Protein AF-K1U5J6-F1 (afdb_monomer)

Secondary structure (DSSP, 8-state):
-HHHHHHHHHHHHHHTTEEEHHHHTTSTT-EEE-HHHHHHHHHHHHT-

Foldseek 3Di:
DVVVLLVQLVCVCVVVLEDAPVRSVVDDVHDHDDPVRVVVSSVVSSVD

Sequence (48 aa):
KAAELIVNALESSFGEGRATHDLARFMPGGVSLGTSAFTKEIIERINS

pLDDT: mean 97.4, std 2.79, range [84.75, 98.69]

Nearest PDB structures (foldseek):
  3dms-assembly1_A  TM=9.302E-01  e=5.455E-02  Burkholderia pseudomallei
  1idc-assembly1_A  TM=8.644E-01  e=1.224E-01  Escherichia coli
  1grp-assembly1_A-2  TM=8.694E-01  e=1.834E-01  Escherichia coli
  1idd-assembly1_A  TM=8.520E-01  e=1.714E-01  Escherichia coli

Solvent-accessible surface area (backbone atoms only — not comparable to full-atom values): 2677 Å² total; per-residue (Å²): 117,68,66,56,41,54,49,52,21,49,53,53,35,49,74,69,19,42,33,44,55,90,56,11,80,76,33,86,85,31,43,64,33,54,72,74,55,44,52,49,53,42,54,55,49,58,74,104

Structure (mmCIF, N/CA/C/O backbone):
data_AF-K1U5J6-F1
#
_entry.id   AF-K1U5J6-F1
#
loop_
_atom_site.group_PDB
_atom_site.id
_atom_site.type_symbol
_atom_site.label_atom_id
_atom_site.label_alt_id
_atom_site.label_comp_id
_atom_site.label_asym_id
_atom_site.label_entity_id
_atom_site.label_seq_id
_atom_site.pdbx_PDB_ins_code
_atom_site.Cartn_x
_atom_site.Cartn_y
_atom_site.Cartn_z
_atom_site.occupancy
_atom_site.B_iso_or_equiv
_atom_site.auth_seq_id
_atom_site.auth_comp_id
_atom_site.auth_asym_id
_atom_site.auth_atom_id
_atom_site.pdbx_PDB_model_num
ATOM 1 N N . LYS A 1 1 ? -14.605 -6.157 9.662 1.00 84.75 1 LYS A N 1
ATOM 2 C CA . LYS A 1 1 ? -14.520 -4.811 10.289 1.00 84.75 1 LYS A CA 1
ATOM 3 C C . LYS A 1 1 ? -13.121 -4.192 10.251 1.00 84.75 1 LYS A C 1
ATOM 5 O O . LYS A 1 1 ? -12.980 -3.240 9.515 1.00 84.75 1 LYS A O 1
ATOM 10 N N . ALA A 1 2 ? -12.092 -4.677 10.964 1.00 94.44 2 ALA A N 1
ATOM 11 C CA . ALA A 1 2 ? -10.729 -4.108 10.839 1.00 94.44 2 ALA A CA 1
ATOM 12 C C . ALA A 1 2 ? -9.919 -4.723 9.680 1.00 94.44 2 ALA A C 1
ATOM 14 O O . ALA A 1 2 ? -9.316 -4.004 8.894 1.00 94.44 2 ALA A O 1
ATOM 15 N N . ALA A 1 3 ? -9.962 -6.054 9.543 1.00 97.56 3 ALA A N 1
ATOM 16 C CA . ALA A 1 3 ? -9.259 -6.765 8.475 1.00 97.56 3 ALA A CA 1
ATOM 17 C C . ALA A 1 3 ? -9.701 -6.307 7.074 1.00 97.56 3 ALA A C 1
ATOM 19 O O . ALA A 1 3 ? -8.856 -6.027 6.238 1.00 97.56 3 ALA A O 1
A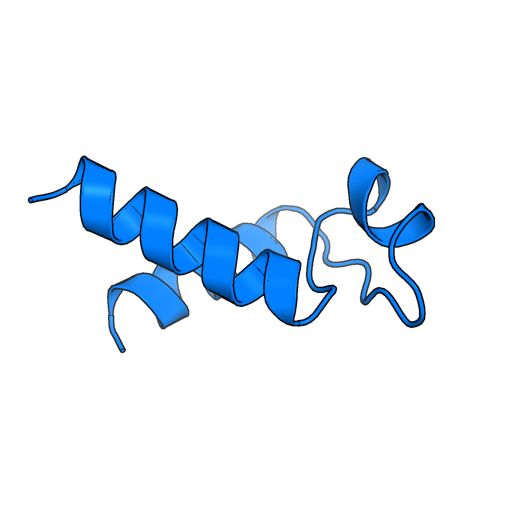TOM 20 N N . GLU A 1 4 ? -11.010 -6.156 6.850 1.00 98.00 4 GLU A N 1
ATOM 21 C CA . GLU A 1 4 ? -11.559 -5.661 5.576 1.00 98.00 4 GLU A CA 1
ATOM 22 C C . GLU A 1 4 ? -11.047 -4.261 5.222 1.00 98.00 4 GLU A C 1
ATOM 24 O O . GLU A 1 4 ? -10.699 -4.029 4.075 1.00 98.00 4 GLU A O 1
ATOM 29 N N . LEU A 1 5 ? -10.933 -3.341 6.190 1.00 97.81 5 LEU A N 1
ATOM 30 C CA . LEU A 1 5 ? -10.402 -1.998 5.925 1.00 97.81 5 LEU A CA 1
ATOM 31 C C . LEU A 1 5 ? -8.938 -2.047 5.478 1.00 97.81 5 LEU A C 1
ATOM 33 O O . LEU A 1 5 ? -8.556 -1.352 4.542 1.00 97.81 5 LEU A O 1
ATOM 37 N N . ILE A 1 6 ? -8.128 -2.895 6.118 1.00 98.19 6 ILE A N 1
ATOM 38 C CA . ILE A 1 6 ? -6.719 -3.079 5.748 1.00 98.19 6 ILE A CA 1
ATOM 39 C C . ILE A 1 6 ? -6.610 -3.703 4.354 1.00 98.19 6 ILE A C 1
ATOM 41 O O . ILE A 1 6 ? -5.817 -3.232 3.543 1.00 98.19 6 ILE A O 1
ATOM 45 N N . VAL A 1 7 ? -7.410 -4.736 4.067 1.00 98.50 7 VAL A N 1
ATOM 46 C CA . VAL A 1 7 ? -7.440 -5.389 2.750 1.00 98.50 7 VAL A CA 1
ATOM 47 C C . VAL A 1 7 ? -7.833 -4.382 1.673 1.00 98.50 7 VAL A C 1
ATOM 49 O O . VAL A 1 7 ? -7.072 -4.200 0.729 1.00 98.50 7 VAL A O 1
ATOM 52 N N . ASN A 1 8 ? -8.930 -3.648 1.865 1.00 98.31 8 ASN A N 1
ATOM 53 C CA . ASN A 1 8 ? -9.397 -2.648 0.905 1.00 98.31 8 ASN A CA 1
ATOM 54 C C . ASN A 1 8 ? -8.348 -1.547 0.666 1.00 98.31 8 ASN A C 1
ATOM 56 O O . ASN A 1 8 ? -8.128 -1.140 -0.472 1.00 98.31 8 ASN A O 1
ATOM 60 N N . ALA A 1 9 ? -7.668 -1.075 1.716 1.00 98.56 9 ALA A N 1
ATOM 61 C CA . ALA A 1 9 ? -6.621 -0.061 1.588 1.00 98.56 9 ALA A CA 1
ATOM 62 C C . ALA A 1 9 ? -5.397 -0.573 0.809 1.00 98.56 9 ALA A C 1
ATOM 64 O O . ALA A 1 9 ? -4.848 0.155 -0.021 1.00 98.56 9 ALA A O 1
ATOM 65 N N . LEU A 1 10 ? -4.985 -1.823 1.047 1.00 98.50 10 LEU A N 1
ATOM 66 C CA . LEU A 1 10 ? -3.898 -2.470 0.307 1.00 98.50 10 LEU A CA 1
ATOM 67 C C . LEU A 1 10 ? -4.277 -2.698 -1.158 1.00 98.50 10 LEU A C 1
ATOM 69 O O . LEU A 1 10 ? -3.509 -2.325 -2.040 1.00 98.50 10 LEU A O 1
ATOM 73 N N . GLU A 1 11 ? -5.459 -3.255 -1.425 1.00 98.31 11 GLU A N 1
ATOM 74 C CA . GLU A 1 11 ? -5.964 -3.480 -2.785 1.00 98.31 11 GLU A CA 1
ATOM 75 C C . GLU A 1 11 ? -6.073 -2.169 -3.565 1.00 98.31 11 GLU A C 1
ATOM 77 O O . GLU A 1 11 ? -5.659 -2.101 -4.720 1.00 98.31 11 GLU A O 1
ATOM 82 N N . SER A 1 12 ? -6.559 -1.109 -2.919 1.00 98.38 12 SER A N 1
ATOM 83 C CA . SER A 1 12 ? -6.657 0.220 -3.516 1.00 98.38 12 SER A CA 1
ATOM 84 C C . SER A 1 12 ? -5.276 0.808 -3.845 1.00 98.38 12 SER A C 1
ATOM 86 O O . SER A 1 12 ? -5.059 1.270 -4.963 1.00 98.38 12 SER A O 1
ATOM 88 N N . SER A 1 13 ? -4.311 0.723 -2.921 1.00 98.56 13 SER A N 1
ATOM 89 C CA . SER A 1 13 ? -2.938 1.206 -3.143 1.00 98.56 13 SER A CA 1
ATOM 90 C C . SER A 1 13 ? -2.227 0.435 -4.264 1.00 98.56 13 SER A C 1
ATOM 92 O O . SER A 1 13 ? -1.664 1.026 -5.190 1.00 98.56 13 SER A O 1
ATOM 94 N N . PHE A 1 14 ? -2.329 -0.896 -4.251 1.00 98.06 14 PHE A N 1
ATOM 95 C CA . PHE A 1 14 ? -1.732 -1.751 -5.277 1.00 98.06 14 PHE A CA 1
ATOM 96 C C . PHE A 1 14 ? -2.414 -1.619 -6.639 1.00 98.06 14 PHE A C 1
ATOM 98 O O . PHE A 1 14 ? -1.724 -1.667 -7.657 1.00 98.06 14 PHE A O 1
ATOM 105 N N . GLY A 1 15 ? -3.732 -1.407 -6.679 1.00 97.12 15 GLY A N 1
ATOM 106 C CA . GLY A 1 15 ? -4.473 -1.132 -7.913 1.00 97.12 15 GLY A CA 1
ATOM 107 C C . GLY A 1 15 ? -4.002 0.143 -8.620 1.00 97.12 15 GLY A C 1
ATOM 108 O O . GLY A 1 15 ? -4.034 0.216 -9.845 1.00 97.12 15 GLY A O 1
ATOM 109 N N . GLU A 1 16 ? -3.485 1.112 -7.862 1.00 97.50 16 GLU A N 1
ATOM 110 C CA . GLU A 1 16 ? -2.853 2.334 -8.378 1.00 97.50 16 GLU A CA 1
ATOM 111 C C . GLU A 1 16 ? -1.338 2.186 -8.617 1.00 97.50 16 GLU A C 1
ATOM 113 O O . GLU A 1 16 ? -0.649 3.162 -8.917 1.00 97.50 16 GLU A O 1
ATOM 118 N N . GLY A 1 17 ? -0.788 0.978 -8.471 1.00 97.88 17 GLY A N 1
ATOM 119 C CA . GLY A 1 17 ? 0.638 0.710 -8.647 1.00 97.88 17 GLY A CA 1
ATOM 120 C C . GLY A 1 17 ? 1.525 1.310 -7.552 1.00 97.88 17 GLY A C 1
ATOM 121 O O . GLY A 1 17 ? 2.732 1.456 -7.753 1.00 97.88 17 GLY A O 1
ATOM 122 N N . ARG A 1 18 ? 0.959 1.700 -6.405 1.00 98.56 18 ARG A N 1
ATOM 123 C CA . ARG A 1 18 ? 1.680 2.332 -5.293 1.00 98.56 18 ARG A CA 1
ATOM 124 C C . ARG A 1 18 ? 2.053 1.261 -4.276 1.00 98.56 18 ARG A C 1
ATOM 126 O O . ARG A 1 18 ? 1.195 0.650 -3.649 1.00 98.56 18 ARG A O 1
ATOM 133 N N . ALA A 1 19 ? 3.345 1.003 -4.118 1.00 98.69 19 ALA A N 1
ATOM 134 C CA . ALA A 1 19 ? 3.832 -0.032 -3.211 1.00 98.69 19 ALA A CA 1
ATOM 135 C C . ALA A 1 19 ? 5.267 0.251 -2.763 1.00 98.69 19 ALA A C 1
ATOM 137 O O . ALA A 1 19 ? 5.926 1.166 -3.260 1.00 98.69 19 ALA A O 1
ATOM 138 N N . THR A 1 20 ? 5.784 -0.559 -1.844 1.00 98.62 20 THR A N 1
ATOM 139 C CA . THR A 1 20 ? 7.222 -0.592 -1.570 1.00 98.62 20 THR A CA 1
ATOM 140 C C . THR A 1 20 ? 8.005 -1.112 -2.778 1.00 98.62 20 THR A C 1
ATOM 142 O O . THR A 1 20 ? 7.465 -1.778 -3.666 1.00 98.62 20 THR A O 1
ATOM 145 N N . HIS A 1 21 ? 9.294 -0.767 -2.836 1.00 98.38 21 HIS A N 1
ATOM 146 C CA . HIS A 1 21 ? 10.157 -0.996 -4.002 1.00 98.38 21 HIS A CA 1
ATOM 147 C C . HIS A 1 21 ? 10.160 -2.445 -4.521 1.00 98.38 21 HIS A C 1
ATOM 149 O O . HIS A 1 21 ? 10.207 -2.684 -5.728 1.00 98.38 21 HIS A O 1
ATOM 155 N N . ASP A 1 22 ? 10.105 -3.412 -3.609 1.00 97.81 22 ASP A N 1
ATOM 156 C CA . ASP A 1 22 ? 10.108 -4.847 -3.886 1.00 97.81 22 ASP A CA 1
ATOM 157 C C . ASP A 1 22 ? 8.920 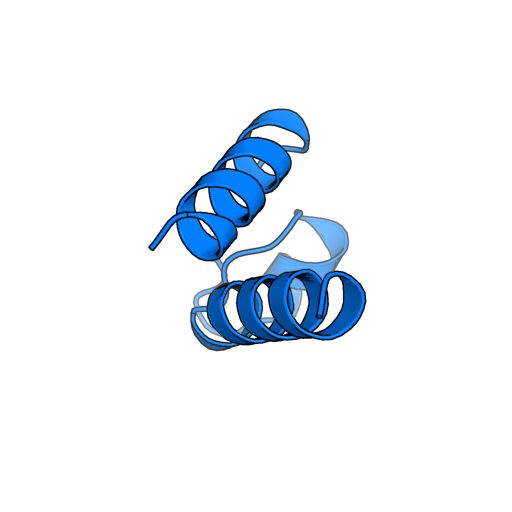-5.302 -4.744 1.00 97.81 22 ASP A C 1
ATOM 159 O O . ASP A 1 22 ? 9.096 -6.188 -5.586 1.00 97.81 22 ASP A O 1
ATOM 163 N N . LEU A 1 23 ? 7.763 -4.652 -4.592 1.00 98.00 23 LEU A N 1
ATOM 164 C CA . LEU A 1 23 ? 6.554 -4.902 -5.377 1.00 98.00 23 LEU A CA 1
ATOM 165 C C . LEU A 1 23 ? 6.413 -3.927 -6.550 1.00 98.00 23 LEU A C 1
ATOM 167 O O . LEU A 1 23 ? 6.133 -4.354 -7.670 1.00 98.00 23 LEU A O 1
ATOM 171 N N . ALA A 1 24 ? 6.657 -2.631 -6.323 1.00 98.44 24 ALA A N 1
ATOM 172 C CA . ALA A 1 24 ? 6.441 -1.577 -7.317 1.00 98.44 24 ALA A CA 1
ATOM 173 C C . ALA A 1 24 ? 7.240 -1.801 -8.612 1.00 98.44 24 ALA A C 1
ATOM 175 O O . ALA A 1 24 ? 6.759 -1.483 -9.695 1.00 98.44 24 ALA A O 1
ATOM 176 N N . ARG A 1 25 ? 8.429 -2.417 -8.529 1.00 97.69 25 ARG A N 1
ATOM 177 C 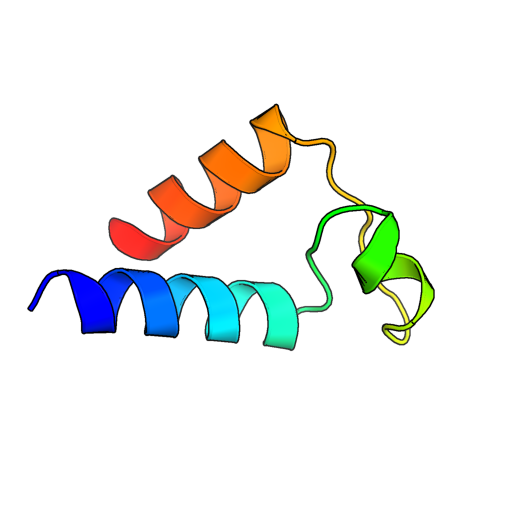CA . ARG A 1 25 ? 9.261 -2.752 -9.702 1.00 97.69 25 ARG A CA 1
ATOM 178 C C . ARG A 1 25 ? 8.608 -3.729 -10.690 1.00 97.69 25 ARG A C 1
ATOM 180 O O . ARG A 1 25 ? 9.083 -3.849 -11.815 1.00 97.69 25 ARG A O 1
ATOM 187 N N . PHE A 1 26 ? 7.562 -4.437 -10.271 1.00 97.44 26 PHE A N 1
ATOM 188 C CA . PHE A 1 26 ? 6.796 -5.355 -11.116 1.00 97.44 26 PHE A CA 1
ATOM 189 C C . PHE A 1 26 ? 5.473 -4.749 -11.609 1.00 97.44 26 PHE A C 1
ATOM 191 O O . PHE A 1 26 ? 4.776 -5.378 -12.402 1.00 97.44 26 PHE A O 1
ATOM 198 N N . MET A 1 27 ? 5.119 -3.544 -11.156 1.00 97.44 2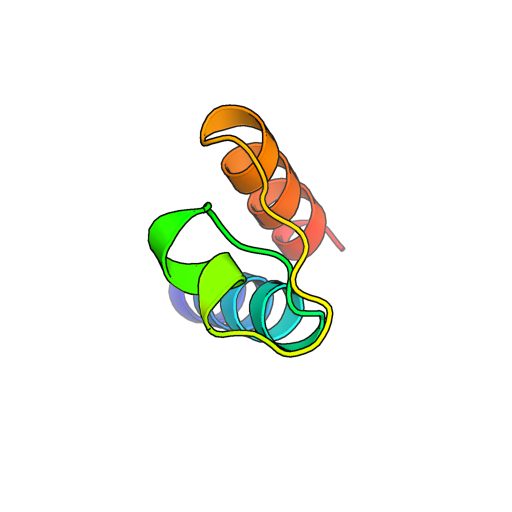7 MET A N 1
ATOM 199 C CA . MET A 1 27 ? 3.878 -2.859 -11.514 1.00 97.44 27 MET A CA 1
ATOM 200 C C . MET A 1 27 ? 4.132 -1.918 -12.707 1.00 97.44 27 MET A C 1
ATOM 202 O O . MET A 1 27 ? 5.040 -1.085 -12.639 1.00 97.44 27 MET A O 1
ATOM 206 N N . PRO A 1 28 ? 3.363 -2.006 -13.810 1.00 94.94 28 PRO A N 1
ATOM 207 C CA . PRO A 1 28 ? 3.475 -1.056 -14.915 1.00 94.94 28 PRO A CA 1
ATOM 208 C C . PRO A 1 28 ? 3.223 0.378 -14.433 1.00 94.94 28 PRO A C 1
ATOM 210 O O . PRO A 1 28 ? 2.155 0.676 -13.908 1.00 94.94 28 PRO A O 1
ATOM 213 N N . GLY A 1 29 ? 4.211 1.265 -14.585 1.00 95.50 29 GLY A N 1
ATOM 214 C CA . GLY A 1 29 ? 4.127 2.631 -14.050 1.00 95.50 29 GLY A CA 1
ATOM 215 C C . GLY A 1 29 ? 4.152 2.713 -12.517 1.00 95.50 29 GLY A C 1
ATOM 216 O O . GLY A 1 29 ? 3.725 3.721 -11.961 1.00 95.50 29 GLY A O 1
ATOM 217 N N . GLY A 1 30 ? 4.635 1.667 -11.838 1.00 97.69 30 GLY A N 1
ATOM 218 C CA . GLY A 1 30 ? 4.626 1.567 -10.384 1.00 97.69 30 GLY A CA 1
ATOM 219 C C . GLY A 1 30 ? 5.363 2.708 -9.681 1.00 97.69 30 GLY A C 1
ATOM 220 O O . GLY A 1 30 ? 6.465 3.107 -10.065 1.00 97.69 30 GLY A O 1
ATOM 221 N N . VAL A 1 31 ? 4.765 3.204 -8.600 1.00 98.50 31 VAL A N 1
ATOM 222 C CA . VAL A 1 31 ? 5.334 4.236 -7.735 1.00 98.50 31 VAL A CA 1
ATOM 223 C C . VAL A 1 31 ? 5.948 3.564 -6.513 1.00 98.50 31 VAL A C 1
ATOM 225 O O . VAL A 1 31 ? 5.246 3.065 -5.634 1.00 98.50 31 VAL A O 1
ATOM 228 N N . SER A 1 32 ? 7.279 3.572 -6.456 1.00 98.56 32 SER A N 1
ATOM 229 C CA . SER A 1 32 ? 8.043 3.038 -5.329 1.00 98.56 32 SER A CA 1
ATOM 230 C C . SER A 1 32 ? 8.005 4.006 -4.144 1.00 98.56 32 SER A C 1
ATOM 232 O O . SER A 1 32 ? 8.663 5.047 -4.157 1.00 98.56 32 SER A O 1
ATOM 234 N N . LEU A 1 33 ? 7.283 3.636 -3.093 1.00 98.62 33 LEU A N 1
ATOM 235 C CA . LEU A 1 33 ? 7.226 4.348 -1.820 1.00 98.62 33 LEU A CA 1
ATOM 236 C C . LEU A 1 33 ? 8.239 3.754 -0.827 1.00 98.62 33 LEU A C 1
ATOM 238 O O . LEU A 1 33 ? 8.460 2.545 -0.779 1.00 98.62 33 LEU A O 1
ATOM 242 N N . GLY A 1 34 ? 8.860 4.601 -0.003 1.00 98.44 34 GLY A N 1
ATOM 243 C CA . GLY A 1 34 ? 9.631 4.128 1.154 1.00 98.44 34 GLY A CA 1
ATOM 244 C C . GLY A 1 34 ? 8.709 3.589 2.254 1.00 98.44 34 GLY A C 1
ATOM 245 O O . GLY A 1 34 ? 7.540 3.963 2.305 1.00 98.44 34 GLY A O 1
ATOM 246 N N . THR A 1 35 ? 9.226 2.772 3.177 1.00 98.25 35 THR A N 1
ATOM 247 C CA . THR A 1 35 ? 8.420 2.091 4.212 1.00 98.25 35 THR A CA 1
ATOM 248 C C . THR A 1 35 ? 7.496 3.039 4.979 1.00 98.25 35 THR A C 1
ATOM 250 O O . THR A 1 35 ? 6.289 2.829 5.003 1.00 98.25 35 THR A O 1
ATOM 253 N N . SER A 1 36 ? 8.022 4.134 5.538 1.00 98.56 36 SER A N 1
ATOM 254 C CA . SER A 1 36 ? 7.203 5.093 6.295 1.00 98.56 36 SER A CA 1
ATOM 255 C C . SER A 1 36 ? 6.187 5.843 5.428 1.00 98.56 36 SER A C 1
ATOM 257 O O . SER A 1 36 ? 5.136 6.236 5.926 1.00 98.56 36 SER A O 1
ATOM 259 N N . ALA A 1 37 ? 6.491 6.059 4.143 1.00 98.69 37 ALA A N 1
ATOM 260 C CA . ALA A 1 37 ? 5.557 6.681 3.206 1.00 98.69 37 ALA A CA 1
ATOM 261 C C . ALA A 1 37 ? 4.420 5.714 2.851 1.00 98.69 37 ALA A C 1
ATOM 263 O O . ALA A 1 37 ? 3.263 6.114 2.857 1.00 98.69 37 ALA A O 1
ATOM 264 N N . PHE A 1 38 ? 4.735 4.435 2.639 1.00 98.62 38 PHE A N 1
ATOM 265 C CA . PHE A 1 38 ? 3.734 3.400 2.407 1.00 98.62 38 PHE A CA 1
ATOM 266 C C . PHE A 1 38 ? 2.851 3.165 3.645 1.00 98.62 38 PHE A C 1
ATOM 268 O O . PHE A 1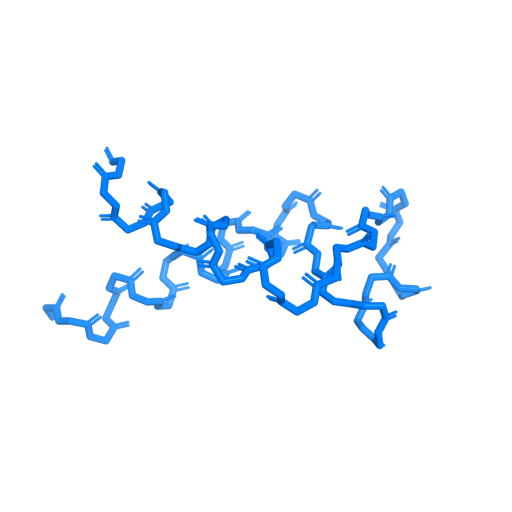 38 ? 1.644 3.013 3.517 1.00 98.62 38 PHE A O 1
ATOM 275 N N . THR A 1 39 ? 3.397 3.243 4.863 1.00 98.56 39 THR A N 1
ATOM 276 C CA . THR A 1 39 ? 2.571 3.217 6.083 1.00 98.56 39 THR A CA 1
ATOM 277 C C . THR A 1 39 ? 1.551 4.360 6.106 1.00 98.56 39 THR A C 1
ATOM 279 O O . THR A 1 39 ? 0.386 4.127 6.420 1.00 98.56 39 THR A O 1
ATOM 282 N N . LYS A 1 40 ? 1.969 5.589 5.768 1.00 98.62 40 LYS A N 1
ATOM 283 C CA . LYS A 1 40 ? 1.062 6.749 5.709 1.00 98.62 40 LYS A CA 1
ATOM 284 C C . LYS A 1 40 ? -0.014 6.575 4.642 1.00 98.62 40 LYS A C 1
ATOM 286 O O . LYS A 1 40 ? -1.179 6.773 4.952 1.00 98.62 40 LYS A O 1
ATOM 291 N N . GLU A 1 41 ? 0.373 6.116 3.455 1.00 98.44 41 GLU A N 1
ATOM 292 C CA . GLU A 1 41 ? -0.540 5.788 2.356 1.00 98.44 41 GLU A CA 1
ATOM 293 C C . GLU A 1 41 ? -1.673 4.853 2.814 1.00 98.44 41 GLU A C 1
ATOM 295 O O . GLU A 1 41 ? -2.846 5.119 2.561 1.00 98.44 41 GLU A O 1
ATOM 300 N N . ILE A 1 42 ? -1.342 3.772 3.530 1.00 98.50 42 ILE A N 1
ATOM 301 C CA . ILE A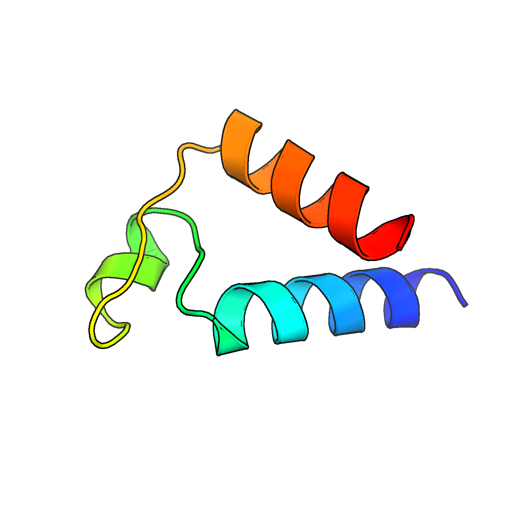 1 42 ? -2.351 2.819 4.013 1.00 98.50 42 ILE A CA 1
ATOM 302 C C . ILE A 1 42 ? -3.231 3.432 5.110 1.00 98.50 42 ILE A C 1
ATOM 304 O O . ILE A 1 42 ? -4.441 3.217 5.102 1.00 98.50 42 ILE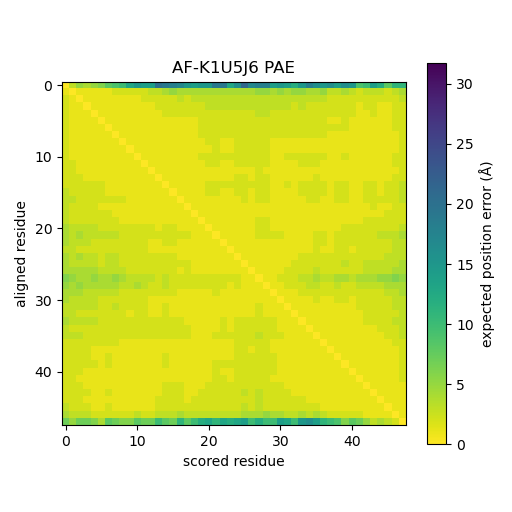 A O 1
ATOM 308 N N . ILE A 1 43 ? -2.668 4.226 6.026 1.00 98.50 43 ILE A N 1
ATOM 309 C CA . ILE A 1 43 ? -3.452 4.925 7.060 1.00 98.50 43 ILE A CA 1
ATOM 310 C C . ILE A 1 43 ?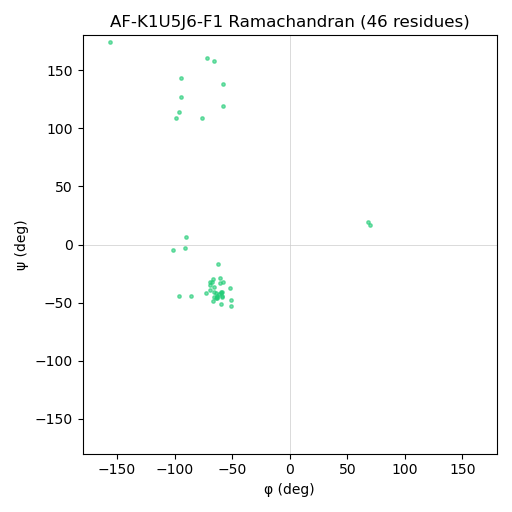 -4.434 5.921 6.429 1.00 98.50 43 ILE A C 1
ATOM 312 O O . ILE A 1 43 ? -5.592 5.977 6.838 1.00 98.50 43 ILE A O 1
ATOM 316 N N . GLU A 1 44 ? -3.995 6.696 5.438 1.00 98.31 44 GLU A N 1
ATOM 317 C CA . GLU A 1 44 ? -4.839 7.664 4.729 1.00 98.31 44 GLU A CA 1
ATOM 318 C C . GLU A 1 44 ? -6.007 6.968 4.019 1.00 98.31 44 GLU A C 1
ATOM 320 O O . GLU A 1 44 ? -7.149 7.408 4.150 1.00 98.31 44 GLU A O 1
ATOM 325 N N . ARG A 1 45 ? -5.756 5.827 3.367 1.00 97.94 45 ARG A N 1
ATOM 326 C CA . ARG A 1 45 ? -6.798 5.036 2.690 1.00 97.94 45 ARG A CA 1
ATOM 327 C C . ARG A 1 45 ? -7.779 4.359 3.643 1.00 97.94 45 ARG A C 1
ATOM 329 O O . ARG A 1 45 ? -8.943 4.224 3.298 1.00 97.94 45 ARG A O 1
ATOM 336 N N . ILE A 1 46 ? -7.344 3.949 4.836 1.00 98.00 46 ILE A N 1
ATOM 337 C CA . ILE A 1 46 ? -8.250 3.400 5.863 1.00 98.00 46 ILE A CA 1
ATOM 338 C C . ILE A 1 46 ? -9.211 4.476 6.393 1.00 98.00 46 ILE A C 1
ATOM 340 O O . ILE A 1 46 ? -10.332 4.154 6.782 1.00 98.00 46 ILE A O 1
ATOM 344 N N . ASN A 1 47 ? -8.765 5.734 6.438 1.00 95.88 47 ASN A N 1
ATOM 345 C CA . ASN A 1 47 ? -9.536 6.862 6.967 1.00 95.88 47 ASN A CA 1
ATOM 346 C C . ASN A 1 47 ? -10.379 7.601 5.909 1.00 95.88 47 ASN A C 1
ATOM 348 O O . ASN A 1 47 ? -1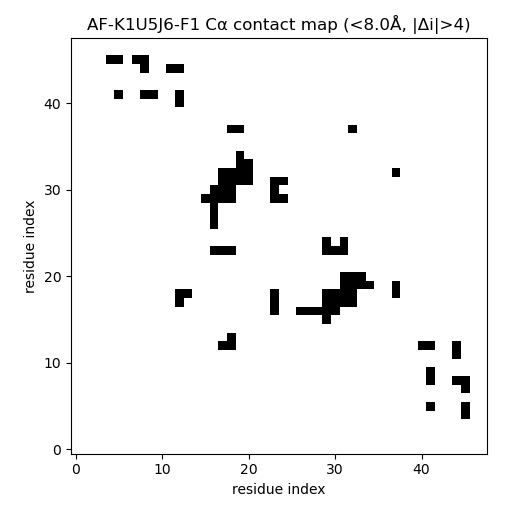1.065 8.558 6.270 1.00 95.88 47 ASN A O 1
ATOM 352 N N . SER A 1 48 ? -10.283 7.202 4.637 1.00 84.81 48 SER A N 1
ATOM 353 C CA . SER A 1 48 ? -11.030 7.777 3.508 1.00 84.81 48 SER A CA 1
ATOM 354 C C . SER A 1 48 ? -12.376 7.083 3.326 1.00 84.81 48 SER A C 1
ATOM 356 O O . SER A 1 48 ? -13.364 7.801 3.057 1.00 84.81 48 SER A O 1
#

Organism: NCBI:txid408170

Mean predicted aligned error: 2.02 Å

Radius of gyration: 10.43 Å; Cα contacts (8 Å, |Δi|>4): 47; chains: 1; bounding box: 25×14×26 Å